Protein AF-A0A1M3LM93-F1 (afdb_monomer)

Foldseek 3Di:
DFDAQPQPRHTPPVQCPPHPDHNPLVVLVVVLVVCVVPPVCVVVNVVSQVVCVVRVNHPDPPPPPPPPDD

Solvent-accessible surface area (backbone atoms only — not comparable to full-atom values): 4502 Å² total; per-residue (Å²): 132,89,59,54,39,93,86,73,65,39,45,69,79,71,31,46,83,82,36,96,56,72,73,53,58,69,56,52,53,53,51,44,61,62,35,70,85,30,79,95,40,48,72,59,34,55,52,50,50,53,52,34,31,76,71,69,75,38,86,60,84,76,73,75,77,72,79,85,74,131

Mean predicted aligned error: 11.25 Å

Sequence (70 aa):
MEHTCRFCGEAYPNHAEHCRVPGDMDRFERIHALLDSRPDKRFLQSNLQRYLVTFGRWPGPQENSATIGA

Structure (mmCIF, N/CA/C/O backbone):
data_AF-A0A1M3LM93-F1
#
_entry.id   AF-A0A1M3LM93-F1
#
loop_
_atom_site.group_PDB
_atom_site.id
_atom_site.type_symbol
_atom_site.label_atom_id
_atom_site.label_alt_id
_atom_site.label_comp_id
_atom_site.label_asym_id
_atom_site.label_entity_id
_atom_site.label_seq_id
_atom_site.pdbx_PDB_ins_code
_atom_site.Cartn_x
_atom_site.Cartn_y
_atom_site.Cartn_z
_atom_site.occupancy
_atom_site.B_iso_or_equiv
_atom_site.auth_seq_id
_atom_site.auth_comp_id
_atom_site.auth_asym_id
_atom_site.auth_atom_id
_atom_site.pdbx_PDB_model_num
ATOM 1 N N . MET A 1 1 ? -4.199 -3.548 -20.425 1.00 45.78 1 MET A N 1
ATOM 2 C CA . MET A 1 1 ? -3.392 -2.340 -20.168 1.00 45.78 1 MET A CA 1
ATOM 3 C C . MET A 1 1 ? -2.136 -2.812 -19.468 1.00 45.78 1 MET A C 1
ATOM 5 O O . MET A 1 1 ? -2.246 -3.358 -18.379 1.00 45.78 1 MET A O 1
ATOM 9 N N . GLU A 1 2 ? -0.985 -2.730 -20.129 1.00 49.91 2 GLU A N 1
ATOM 10 C CA . GLU A 1 2 ? 0.295 -3.091 -19.515 1.00 4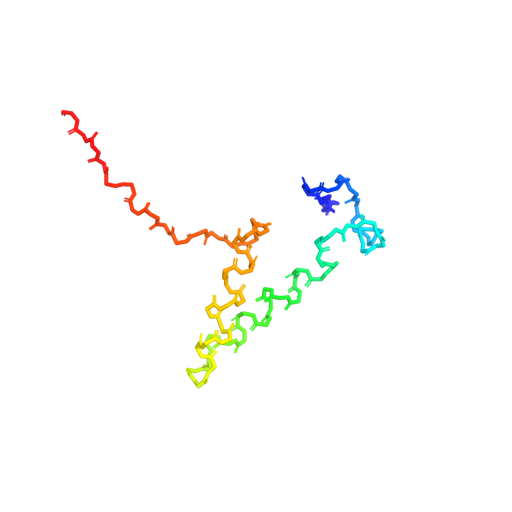9.91 2 GLU A CA 1
ATOM 11 C C . GLU A 1 2 ? 0.627 -2.036 -18.460 1.00 49.91 2 GLU A C 1
ATOM 13 O O . GLU A 1 2 ? 0.858 -0.868 -18.771 1.00 49.91 2 GLU A O 1
ATOM 18 N N . HIS A 1 3 ? 0.549 -2.423 -17.189 1.00 63.16 3 HIS A N 1
ATOM 19 C CA . HIS A 1 3 ? 0.946 -1.555 -16.094 1.00 63.16 3 HIS A CA 1
ATOM 20 C C . HIS A 1 3 ? 2.474 -1.541 -16.061 1.00 63.16 3 HIS A C 1
ATOM 22 O O . HIS A 1 3 ? 3.097 -2.545 -15.733 1.00 63.16 3 HIS A O 1
ATOM 28 N N . THR A 1 4 ? 3.084 -0.421 -16.432 1.00 64.19 4 THR A N 1
ATOM 29 C CA . THR A 1 4 ? 4.515 -0.181 -16.236 1.00 64.19 4 THR A CA 1
ATOM 30 C C . THR A 1 4 ? 4.736 0.525 -14.904 1.00 64.19 4 THR A C 1
ATOM 32 O O . THR A 1 4 ? 3.949 1.378 -14.473 1.00 64.19 4 THR A O 1
ATOM 35 N N . CYS A 1 5 ? 5.790 0.139 -14.192 1.00 65.38 5 CYS A N 1
ATOM 36 C CA . CYS A 1 5 ? 6.143 0.773 -12.936 1.00 65.38 5 CYS A CA 1
ATOM 37 C C . CYS A 1 5 ? 6.706 2.171 -13.189 1.00 65.38 5 CYS A C 1
ATOM 39 O O . CYS A 1 5 ? 7.679 2.347 -13.912 1.00 65.38 5 CYS A O 1
ATOM 41 N N . ARG A 1 6 ? 6.147 3.179 -12.518 1.00 60.50 6 ARG A N 1
ATOM 42 C CA . ARG A 1 6 ? 6.585 4.579 -12.646 1.00 60.50 6 ARG A CA 1
ATOM 43 C C . ARG A 1 6 ? 7.969 4.850 -12.043 1.00 60.50 6 ARG A C 1
ATOM 45 O O . ARG A 1 6 ? 8.520 5.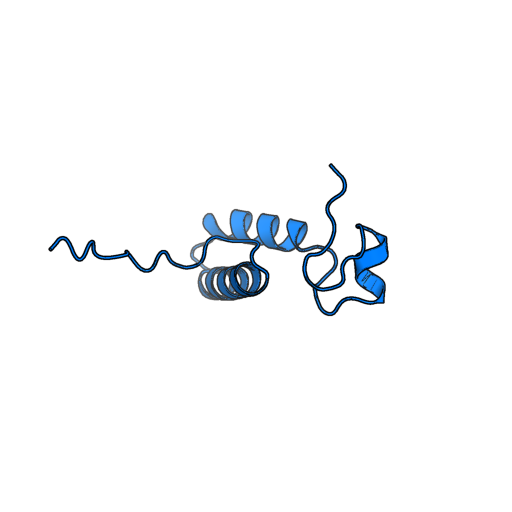919 -12.268 1.00 60.50 6 ARG A O 1
ATOM 52 N N . PHE A 1 7 ? 8.502 3.909 -11.260 1.00 61.69 7 PHE A N 1
ATOM 53 C CA . PHE A 1 7 ? 9.773 4.057 -10.551 1.00 61.69 7 PHE A CA 1
ATOM 54 C C . PHE A 1 7 ? 10.945 3.397 -11.282 1.00 61.69 7 PHE A C 1
ATOM 56 O O . PHE A 1 7 ? 12.032 3.962 -11.285 1.00 61.69 7 PHE A O 1
ATOM 63 N N . CYS A 1 8 ? 10.744 2.235 -11.909 1.00 70.31 8 CYS A N 1
ATOM 64 C CA . CYS A 1 8 ? 11.800 1.549 -12.663 1.00 70.31 8 CYS A CA 1
ATOM 65 C C . CYS A 1 8 ? 11.517 1.413 -14.167 1.00 70.31 8 CYS A C 1
ATOM 67 O O . CYS A 1 8 ? 12.374 0.926 -14.888 1.00 70.31 8 CYS A O 1
ATOM 69 N N . GLY A 1 9 ? 10.338 1.813 -14.652 1.00 67.62 9 GLY A N 1
ATOM 70 C CA . GLY A 1 9 ? 9.950 1.701 -16.063 1.00 67.62 9 GLY A CA 1
ATOM 71 C C . GLY A 1 9 ? 9.556 0.290 -16.520 1.00 67.62 9 GLY A C 1
ATOM 72 O O . GLY A 1 9 ? 8.963 0.157 -17.586 1.00 67.62 9 GLY A O 1
ATOM 73 N N . GLU A 1 10 ? 9.820 -0.743 -15.717 1.00 69.69 10 GLU A N 1
ATOM 74 C CA . GLU A 1 10 ? 9.554 -2.145 -16.063 1.00 69.69 10 GLU A CA 1
ATOM 75 C C . GLU A 1 10 ? 8.060 -2.495 -16.061 1.00 69.69 10 GLU A C 1
ATOM 77 O O . GLU A 1 10 ? 7.284 -2.014 -15.225 1.00 69.69 10 GLU A O 1
ATOM 82 N N . ALA A 1 11 ? 7.662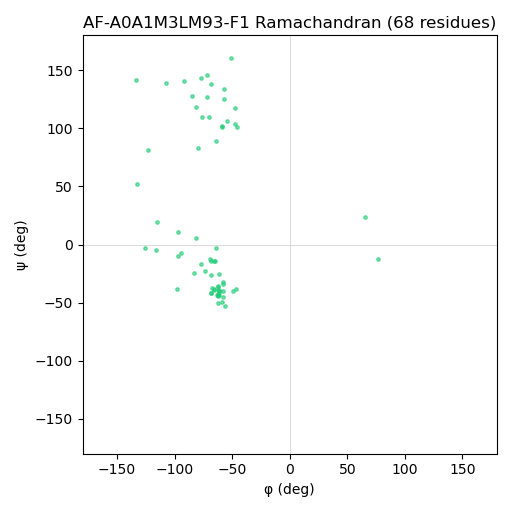 -3.387 -16.969 1.00 63.84 11 ALA A N 1
ATOM 83 C CA . ALA A 1 11 ? 6.328 -3.978 -16.986 1.00 63.84 11 ALA A CA 1
ATOM 84 C C . ALA A 1 11 ? 6.199 -5.076 -15.914 1.00 63.84 11 ALA A C 1
ATOM 86 O O . ALA A 1 11 ? 7.128 -5.846 -15.654 1.00 63.84 11 ALA A O 1
ATOM 87 N N . TYR A 1 12 ? 5.024 -5.185 -15.292 1.00 55.97 12 TYR A N 1
ATOM 88 C CA . TYR A 1 12 ? 4.707 -6.364 -14.480 1.00 55.97 12 TYR A CA 1
ATOM 89 C C . TYR A 1 12 ? 4.566 -7.591 -15.405 1.00 55.97 12 TYR A C 1
ATOM 91 O O . TYR A 1 12 ? 3.947 -7.456 -16.463 1.00 55.97 12 TYR A O 1
ATOM 99 N N . PRO A 1 13 ? 5.094 -8.783 -15.048 1.00 58.31 13 PRO A N 1
ATOM 100 C CA . PRO A 1 13 ? 5.582 -9.196 -13.723 1.00 58.31 13 PRO A CA 1
ATOM 101 C C . PRO A 1 13 ? 7.096 -9.027 -13.464 1.00 58.31 13 PRO A C 1
ATOM 103 O O . PRO A 1 13 ? 7.514 -9.185 -12.318 1.00 58.31 13 PRO A O 1
ATOM 106 N N . ASN A 1 14 ? 7.907 -8.668 -14.466 1.00 60.16 14 ASN A N 1
ATOM 107 C CA . ASN A 1 14 ? 9.379 -8.566 -14.347 1.00 60.16 14 ASN A CA 1
ATOM 108 C C . ASN A 1 14 ? 9.850 -7.464 -13.373 1.00 60.16 14 ASN A C 1
ATOM 110 O O . ASN A 1 14 ? 10.989 -7.444 -12.917 1.00 60.16 14 ASN A O 1
ATOM 114 N N . HIS A 1 15 ? 8.938 -6.568 -13.001 1.00 63.53 15 HIS A N 1
ATOM 115 C CA . HIS A 1 15 ? 9.104 -5.514 -12.007 1.00 63.53 15 HIS A CA 1
ATOM 116 C C . HIS A 1 15 ? 9.760 -5.944 -10.670 1.00 63.53 15 HIS A C 1
ATOM 118 O O . HIS A 1 15 ? 10.531 -5.170 -10.103 1.00 63.53 15 HIS A O 1
ATOM 124 N N . ALA A 1 16 ? 9.467 -7.136 -10.136 1.00 58.12 16 ALA A N 1
ATOM 125 C CA . ALA A 1 16 ? 9.825 -7.496 -8.756 1.00 58.12 16 ALA A CA 1
ATOM 126 C C . ALA A 1 16 ? 11.323 -7.778 -8.516 1.00 58.12 16 ALA A C 1
ATOM 128 O O . ALA A 1 16 ? 11.778 -7.663 -7.380 1.00 58.12 16 ALA A O 1
ATOM 129 N N . GLU A 1 17 ? 12.090 -8.138 -9.549 1.00 61.69 17 GLU A N 1
ATOM 130 C CA . GLU A 1 17 ? 13.495 -8.559 -9.394 1.00 61.69 17 GLU A CA 1
ATOM 131 C C . GLU A 1 17 ? 14.476 -7.379 -9.324 1.00 61.69 17 GLU A C 1
ATOM 133 O O . GLU A 1 17 ? 15.549 -7.490 -8.731 1.00 61.69 17 GLU A O 1
ATOM 138 N N . HIS A 1 18 ? 14.096 -6.226 -9.883 1.00 61.38 18 HIS A N 1
ATOM 139 C CA . HIS A 1 18 ? 14.983 -5.066 -10.026 1.00 61.38 18 HIS A CA 1
ATOM 140 C C . HIS A 1 18 ? 14.425 -3.770 -9.424 1.00 61.38 18 HIS A C 1
ATOM 142 O O . HIS A 1 18 ? 15.109 -2.745 -9.426 1.00 61.38 18 HIS A O 1
ATOM 148 N N . CYS A 1 19 ? 13.201 -3.786 -8.886 1.00 65.19 19 CYS A N 1
ATOM 149 C CA . CYS A 1 19 ? 12.559 -2.593 -8.351 1.00 65.19 19 CYS A CA 1
ATOM 150 C C . CYS A 1 19 ? 12.481 -2.595 -6.822 1.00 65.19 19 CYS A C 1
ATOM 152 O O . CYS A 1 19 ? 12.120 -3.579 -6.184 1.00 65.19 19 CYS A O 1
ATOM 154 N N . ARG A 1 20 ? 12.741 -1.428 -6.222 1.00 61.56 20 ARG A N 1
ATOM 155 C CA . ARG A 1 20 ? 12.560 -1.182 -4.780 1.00 61.56 20 ARG A CA 1
ATOM 156 C C . ARG A 1 20 ? 11.080 -1.176 -4.361 1.00 61.56 20 ARG A C 1
ATOM 158 O O . ARG A 1 20 ? 10.780 -1.204 -3.169 1.00 61.56 20 ARG A O 1
ATOM 165 N N . VAL A 1 21 ? 10.165 -1.094 -5.327 1.00 61.09 21 VAL A N 1
ATOM 166 C CA . VAL A 1 21 ? 8.719 -1.133 -5.102 1.00 61.09 21 VAL A CA 1
ATOM 167 C C . VAL A 1 21 ? 8.276 -2.596 -5.044 1.00 61.09 21 VAL A C 1
ATOM 169 O O . VAL A 1 21 ? 8.576 -3.347 -5.971 1.00 61.09 21 VAL A O 1
ATOM 172 N N . PRO A 1 22 ? 7.548 -3.027 -4.002 1.00 64.38 22 PRO A N 1
ATOM 173 C CA . PRO A 1 22 ? 7.068 -4.400 -3.914 1.00 64.38 22 PRO A CA 1
ATOM 174 C C . PRO A 1 22 ? 6.223 -4.771 -5.129 1.00 64.38 22 PRO A C 1
ATOM 176 O O . PRO A 1 22 ? 5.327 -4.027 -5.521 1.00 64.38 22 PRO A O 1
ATOM 179 N N . GLY A 1 23 ? 6.479 -5.946 -5.702 1.00 65.25 23 GLY A N 1
ATOM 180 C CA . GLY A 1 23 ? 5.801 -6.421 -6.910 1.00 65.25 23 GLY A CA 1
ATOM 181 C C . GLY A 1 23 ? 4.296 -6.672 -6.782 1.00 65.25 23 GLY A C 1
ATOM 182 O O . GLY A 1 23 ? 3.670 -7.012 -7.774 1.00 65.25 23 GLY A O 1
ATOM 183 N N . ASP A 1 24 ? 3.704 -6.510 -5.599 1.00 70.88 24 ASP A N 1
ATOM 184 C CA . ASP A 1 24 ? 2.296 -6.828 -5.342 1.00 70.88 24 ASP A CA 1
ATOM 185 C C . ASP A 1 24 ? 1.598 -5.684 -4.590 1.00 70.88 24 ASP A C 1
ATOM 187 O O . ASP A 1 24 ? 0.988 -5.853 -3.531 1.00 70.88 24 ASP A O 1
ATOM 191 N N . MET A 1 25 ? 1.724 -4.468 -5.129 1.00 75.56 25 MET A N 1
ATOM 192 C CA . MET A 1 25 ? 1.003 -3.298 -4.614 1.00 75.56 25 MET A CA 1
ATOM 193 C C . MET A 1 25 ? -0.521 -3.513 -4.640 1.00 75.56 25 MET A C 1
ATOM 195 O O . MET A 1 25 ? -1.210 -3.071 -3.722 1.00 75.56 25 MET A O 1
ATOM 199 N N . ASP A 1 26 ? -1.037 -4.277 -5.610 1.00 76.00 26 ASP A N 1
ATOM 200 C CA . ASP A 1 26 ? -2.449 -4.677 -5.685 1.00 76.00 26 ASP A CA 1
ATOM 20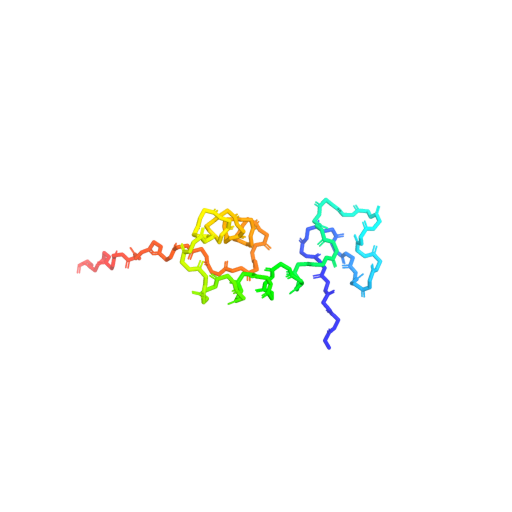1 C C . ASP A 1 26 ? -2.878 -5.539 -4.483 1.00 76.00 26 ASP A C 1
ATOM 203 O O . ASP A 1 26 ? -4.003 -5.440 -3.984 1.00 76.00 26 ASP A O 1
ATOM 207 N N . ARG A 1 27 ? -1.998 -6.400 -3.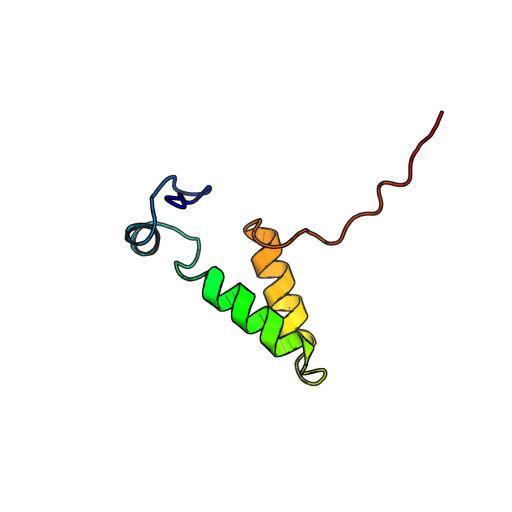955 1.00 80.81 27 ARG A N 1
ATOM 208 C CA . ARG A 1 27 ? -2.255 -7.102 -2.690 1.00 80.81 27 ARG A CA 1
ATOM 209 C C . ARG A 1 27 ? -2.308 -6.144 -1.508 1.00 80.81 27 ARG A C 1
ATOM 211 O O . ARG A 1 27 ? -3.159 -6.336 -0.643 1.00 80.81 27 ARG A O 1
ATOM 218 N N . PHE A 1 28 ? -1.464 -5.119 -1.459 1.00 85.44 28 PHE A N 1
ATOM 219 C CA . PHE A 1 28 ? -1.528 -4.126 -0.385 1.00 85.44 28 PHE A CA 1
ATOM 220 C C . PHE A 1 28 ? -2.799 -3.276 -0.434 1.00 85.44 28 PHE A C 1
ATOM 222 O O . PHE A 1 28 ? -3.392 -3.041 0.616 1.00 85.44 28 PHE A O 1
ATOM 229 N N . GLU A 1 29 ? -3.288 -2.904 -1.615 1.00 83.62 29 GLU A N 1
ATOM 230 C CA . GLU A 1 29 ? -4.590 -2.236 -1.762 1.00 83.62 29 GLU A CA 1
ATOM 231 C C . GLU A 1 29 ? -5.745 -3.122 -1.282 1.00 83.62 29 GLU A C 1
ATOM 233 O O . GLU A 1 29 ? -6.597 -2.679 -0.509 1.00 83.62 29 GLU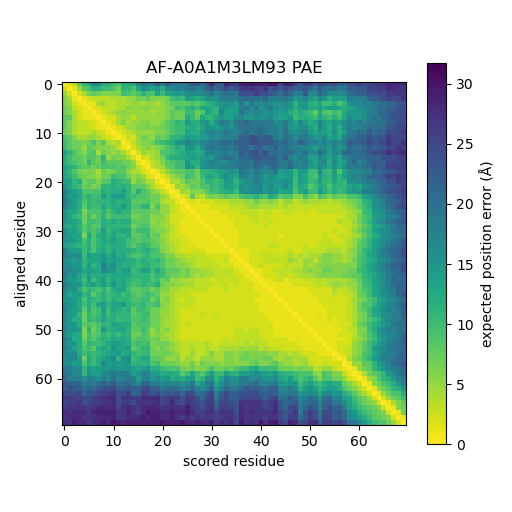 A O 1
ATOM 238 N N . ARG A 1 30 ? -5.738 -4.408 -1.660 1.00 84.81 30 ARG A N 1
ATOM 239 C CA . ARG A 1 30 ? -6.740 -5.380 -1.195 1.00 84.81 30 ARG A CA 1
ATOM 240 C C . ARG A 1 30 ? -6.702 -5.569 0.319 1.00 84.81 30 ARG A C 1
ATOM 242 O O . ARG A 1 30 ? -7.752 -5.591 0.953 1.00 84.81 30 ARG A O 1
ATOM 249 N N . ILE A 1 31 ? -5.512 -5.677 0.914 1.00 88.62 31 ILE A N 1
ATOM 250 C CA . ILE A 1 31 ? -5.369 -5.768 2.373 1.00 88.62 31 ILE A CA 1
ATOM 251 C C . ILE A 1 31 ? -5.882 -4.485 3.030 1.00 88.62 31 ILE A C 1
ATOM 253 O O . ILE A 1 31 ? -6.617 -4.574 4.006 1.00 88.62 31 ILE A O 1
ATOM 257 N N . HIS A 1 32 ? -5.562 -3.308 2.491 1.00 89.88 32 HIS A N 1
ATOM 258 C CA . HIS A 1 32 ? -6.063 -2.039 3.017 1.00 89.88 32 HIS A CA 1
ATOM 259 C C . HIS A 1 32 ? -7.599 -1.986 3.022 1.00 89.88 32 HIS A C 1
ATOM 261 O O . HIS A 1 32 ? -8.185 -1.643 4.046 1.00 89.88 32 HIS A O 1
ATOM 267 N N . ALA A 1 33 ? -8.250 -2.411 1.935 1.00 87.62 33 ALA A N 1
ATOM 268 C CA . ALA A 1 33 ? -9.709 -2.501 1.864 1.00 87.62 33 ALA A CA 1
ATOM 269 C C . ALA A 1 33 ? -10.297 -3.482 2.899 1.00 87.62 33 ALA A C 1
ATOM 271 O O . ALA A 1 33 ? -11.301 -3.181 3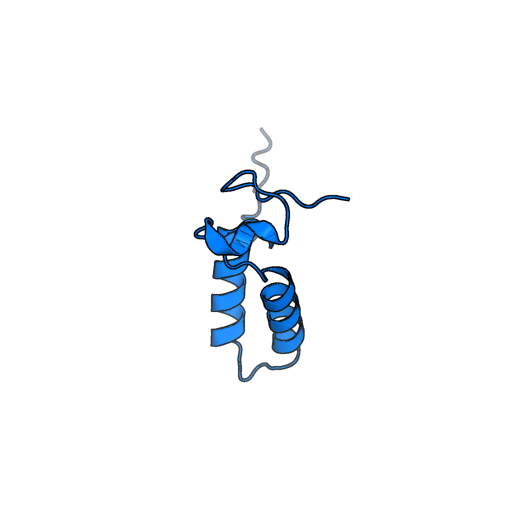.535 1.00 87.62 33 ALA A O 1
ATOM 272 N N . LEU A 1 34 ? -9.649 -4.629 3.130 1.00 90.00 34 LEU A N 1
ATOM 273 C CA . LEU A 1 34 ? -10.068 -5.593 4.160 1.00 90.00 34 LEU A CA 1
ATOM 274 C C . LEU A 1 34 ? -9.884 -5.068 5.591 1.00 90.00 34 LEU A C 1
ATOM 276 O O . LEU A 1 34 ? -10.565 -5.523 6.511 1.00 90.00 34 LEU A O 1
ATOM 280 N N . LEU A 1 35 ? -8.948 -4.142 5.803 1.00 90.44 35 LEU A N 1
ATOM 281 C CA . LEU A 1 35 ? -8.722 -3.528 7.110 1.00 90.44 35 LEU A CA 1
ATOM 282 C C . LEU A 1 35 ? -9.777 -2.471 7.454 1.00 90.44 35 LEU A C 1
ATOM 284 O O . LEU A 1 35 ? -9.928 -2.160 8.633 1.00 90.44 35 LEU A O 1
ATOM 288 N N . ASP A 1 36 ? -10.539 -1.976 6.477 1.00 86.31 36 ASP A N 1
ATOM 289 C CA . ASP A 1 36 ? -11.596 -0.984 6.701 1.00 86.31 36 ASP A CA 1
ATOM 290 C C . ASP A 1 36 ? -12.710 -1.517 7.617 1.00 86.31 36 ASP A C 1
ATOM 292 O O . ASP A 1 36 ? -13.176 -0.832 8.527 1.00 86.31 36 ASP A O 1
ATOM 296 N N . SER A 1 37 ? -13.042 -2.806 7.489 1.00 89.31 37 SER A N 1
ATOM 297 C CA . SER A 1 37 ? -14.000 -3.484 8.368 1.00 89.31 37 SER A CA 1
ATOM 298 C C . SER A 1 37 ? -13.401 -3.937 9.709 1.00 89.31 37 SER A C 1
ATOM 300 O O . SER A 1 37 ? -14.064 -4.647 10.467 1.00 89.31 37 SER A O 1
ATOM 302 N N . ARG A 1 38 ? -12.140 -3.590 10.011 1.00 90.31 38 ARG A N 1
ATOM 303 C CA . ARG A 1 38 ? -11.406 -4.032 11.209 1.00 90.31 38 ARG A CA 1
ATOM 304 C C . ARG A 1 38 ? -10.906 -2.846 12.037 1.00 90.31 38 ARG A C 1
ATOM 306 O O . ARG A 1 38 ? -9.719 -2.506 11.985 1.00 90.31 38 ARG A O 1
ATOM 313 N N . PRO A 1 39 ? -11.767 -2.241 12.878 1.00 86.62 39 PRO A N 1
ATOM 314 C CA . PRO A 1 39 ? -11.378 -1.099 13.707 1.00 86.62 39 PRO A CA 1
ATOM 315 C C . PRO A 1 39 ? -10.250 -1.439 14.696 1.00 86.62 39 PRO A C 1
ATOM 317 O O . PRO A 1 39 ? -9.460 -0.564 15.052 1.00 86.62 39 PRO A O 1
ATOM 320 N N . AS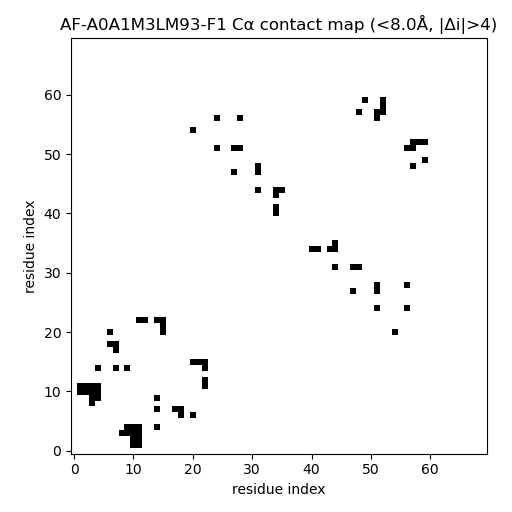P A 1 40 ? -10.106 -2.715 15.075 1.00 93.12 40 ASP A N 1
ATOM 321 C CA . ASP A 1 40 ? -9.014 -3.230 15.911 1.00 93.12 40 ASP A CA 1
ATOM 322 C C . ASP A 1 40 ? -7.633 -3.157 15.235 1.00 93.12 40 ASP A C 1
ATOM 324 O O . ASP A 1 40 ? -6.604 -3.299 15.896 1.00 93.12 40 ASP A O 1
ATOM 328 N N . LYS A 1 41 ? -7.591 -2.927 13.917 1.00 91.88 41 LYS A N 1
ATOM 329 C CA . LYS A 1 41 ? -6.370 -2.877 13.105 1.00 91.88 41 LYS A CA 1
ATOM 330 C C . LYS A 1 41 ? -6.091 -1.499 12.506 1.00 91.88 41 LYS A C 1
ATOM 332 O O . LYS A 1 41 ? -5.265 -1.397 11.600 1.00 91.88 41 LYS A O 1
ATOM 337 N N . ARG A 1 42 ? -6.681 -0.427 13.050 1.00 88.56 42 ARG A N 1
ATOM 338 C CA . ARG A 1 42 ? -6.458 0.962 12.592 1.00 88.56 42 ARG A CA 1
ATOM 339 C C . ARG A 1 42 ? -4.985 1.344 12.434 1.00 88.56 42 ARG A C 1
ATOM 341 O O . ARG A 1 42 ? -4.624 2.004 11.470 1.00 88.56 42 ARG A O 1
ATOM 348 N N . PHE A 1 43 ? -4.114 0.905 13.343 1.00 90.81 43 PHE A N 1
ATOM 349 C CA . PHE A 1 43 ? -2.675 1.172 13.227 1.00 90.81 43 PHE A CA 1
ATOM 350 C C . PHE A 1 43 ? -2.064 0.567 11.952 1.00 90.81 43 PHE A C 1
ATOM 352 O O . PHE A 1 43 ? -1.275 1.217 11.265 1.00 90.81 43 PHE A O 1
ATOM 359 N N . LEU A 1 44 ? -2.436 -0.672 11.621 1.00 90.75 44 LEU A N 1
ATOM 360 C CA . LEU A 1 44 ? -1.973 -1.343 10.409 1.00 90.75 44 LEU A CA 1
ATOM 361 C C . LEU A 1 44 ? -2.566 -0.678 9.163 1.00 90.75 44 LEU A C 1
ATOM 363 O O . LEU A 1 44 ? -1.835 -0.438 8.207 1.00 90.75 44 LEU A O 1
ATOM 367 N N . GLN A 1 45 ? -3.855 -0.328 9.209 1.00 90.62 45 GLN A N 1
ATOM 368 C CA . GLN A 1 45 ? -4.546 0.388 8.136 1.00 90.62 45 GLN A CA 1
ATOM 369 C C . GLN A 1 45 ? -3.830 1.705 7.803 1.00 90.62 45 GLN A C 1
ATOM 371 O O . GLN A 1 45 ? -3.418 1.896 6.664 1.00 90.62 45 GLN A O 1
ATOM 376 N N . SER A 1 46 ? -3.580 2.562 8.798 1.00 89.31 46 SER A N 1
ATOM 377 C CA . SER A 1 46 ? -2.918 3.859 8.601 1.00 89.31 46 SER A CA 1
ATOM 378 C C . SER A 1 46 ? -1.491 3.733 8.062 1.00 89.31 46 SER A C 1
ATOM 380 O O . SER A 1 46 ? -1.072 4.528 7.221 1.00 89.31 46 SER A O 1
ATOM 382 N N . ASN A 1 47 ? -0.721 2.745 8.528 1.00 89.62 47 ASN A N 1
ATOM 383 C CA . ASN A 1 47 ? 0.629 2.515 8.009 1.00 89.62 47 ASN A CA 1
ATOM 384 C C . ASN A 1 47 ? 0.605 2.017 6.564 1.00 89.62 47 ASN A C 1
ATOM 386 O O . ASN A 1 47 ? 1.386 2.493 5.741 1.00 89.62 47 ASN A O 1
ATOM 390 N N . LEU A 1 48 ? -0.314 1.107 6.242 1.00 88.81 48 LEU A N 1
ATOM 391 C CA . LEU A 1 48 ? -0.483 0.608 4.885 1.00 88.81 48 LEU A CA 1
ATOM 392 C C . LEU A 1 48 ? -0.964 1.718 3.946 1.00 88.81 48 LEU A C 1
ATOM 394 O O . LEU A 1 48 ? -0.444 1.843 2.844 1.00 88.81 48 LEU A O 1
ATOM 398 N N . GLN A 1 49 ? -1.862 2.590 4.406 1.00 88.56 49 GLN A N 1
ATOM 399 C CA . GLN A 1 49 ? -2.284 3.773 3.662 1.00 88.56 49 GLN A CA 1
ATOM 400 C C . GLN A 1 49 ? -1.096 4.694 3.351 1.00 88.56 49 GLN A C 1
ATOM 402 O O . GLN A 1 49 ? -0.896 5.059 2.197 1.00 88.56 49 GLN A O 1
ATOM 407 N N . ARG A 1 50 ? -0.258 5.033 4.34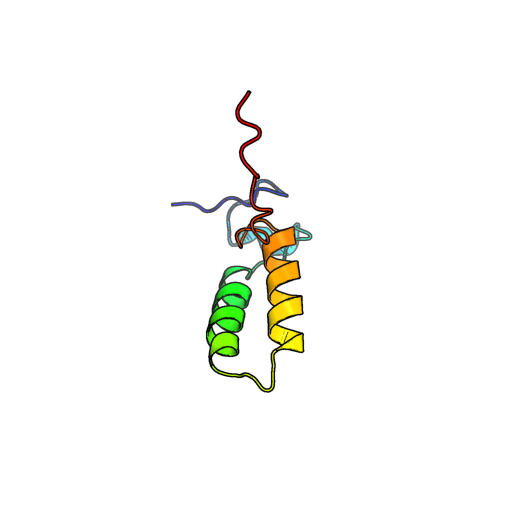4 1.00 86.19 50 ARG A N 1
ATOM 408 C CA . ARG A 1 50 ? 0.961 5.843 4.123 1.00 86.19 50 ARG A CA 1
ATOM 409 C C . ARG A 1 50 ? 1.906 5.193 3.116 1.00 86.19 50 ARG A C 1
ATOM 411 O O . ARG A 1 50 ? 2.476 5.883 2.271 1.00 86.19 50 ARG A O 1
ATOM 418 N N . TYR A 1 51 ? 2.054 3.875 3.195 1.00 85.00 51 TYR A N 1
ATOM 419 C CA . TYR A 1 51 ? 2.857 3.108 2.252 1.00 85.00 51 TYR A CA 1
ATOM 420 C C . TYR A 1 51 ? 2.296 3.223 0.827 1.00 85.00 51 TYR A C 1
ATOM 422 O O . TYR A 1 51 ? 3.016 3.614 -0.086 1.00 85.00 51 TYR A O 1
ATOM 430 N N . LEU A 1 52 ? 0.993 2.999 0.638 1.00 83.94 52 LEU A N 1
ATOM 431 C CA . LEU A 1 52 ? 0.320 3.130 -0.658 1.00 83.94 52 LEU A CA 1
ATOM 432 C C . LEU A 1 52 ? 0.414 4.555 -1.235 1.00 83.94 52 LEU A C 1
ATOM 434 O O . LEU A 1 52 ? 0.663 4.710 -2.432 1.00 83.94 52 LEU A O 1
ATOM 438 N N . VAL A 1 53 ? 0.275 5.589 -0.396 1.00 83.00 53 VAL A N 1
ATOM 439 C CA . VAL A 1 53 ? 0.461 7.001 -0.786 1.00 83.00 53 VAL A CA 1
ATOM 440 C C . VAL A 1 53 ? 1.896 7.262 -1.250 1.00 83.00 53 VAL A C 1
ATOM 442 O O . VAL A 1 53 ? 2.091 7.896 -2.283 1.00 83.00 53 VAL A O 1
ATOM 445 N N . THR A 1 54 ? 2.898 6.723 -0.546 1.00 79.50 54 THR A N 1
ATOM 446 C CA . THR A 1 54 ? 4.325 6.880 -0.901 1.00 79.50 54 THR A CA 1
ATOM 447 C C . THR A 1 54 ? 4.623 6.373 -2.314 1.00 79.50 54 THR A C 1
ATOM 449 O O . THR A 1 54 ? 5.437 6.955 -3.026 1.00 79.50 54 THR A O 1
ATOM 452 N N . PHE A 1 55 ? 3.926 5.321 -2.747 1.00 75.75 55 PHE A N 1
ATOM 453 C CA . PHE A 1 55 ? 4.066 4.753 -4.090 1.00 75.75 55 PHE A CA 1
ATOM 454 C C . PHE A 1 55 ? 3.006 5.251 -5.088 1.00 75.75 55 PHE A C 1
ATOM 456 O O . PHE A 1 55 ? 2.893 4.704 -6.184 1.00 75.75 55 PHE A O 1
ATOM 463 N N . GLY A 1 56 ? 2.227 6.281 -4.735 1.00 75.00 56 GLY A N 1
ATOM 464 C CA . GLY A 1 56 ? 1.234 6.903 -5.616 1.00 75.00 56 GLY A CA 1
ATOM 465 C C . GLY A 1 56 ? 0.060 5.994 -5.999 1.00 75.00 56 GLY A C 1
ATOM 466 O O . GLY A 1 56 ? -0.554 6.197 -7.047 1.00 75.00 56 GLY A O 1
ATOM 467 N N . ARG A 1 57 ? -0.229 4.976 -5.180 1.00 75.50 57 ARG A N 1
ATOM 468 C CA . ARG A 1 57 ? -1.314 3.995 -5.376 1.00 75.50 57 ARG A CA 1
ATOM 469 C C . ARG A 1 57 ? -2.586 4.344 -4.599 1.00 75.50 57 ARG A C 1
ATOM 471 O O . ARG A 1 57 ? -3.628 3.745 -4.825 1.00 75.50 57 ARG A O 1
ATOM 478 N N . TRP A 1 58 ? -2.515 5.328 -3.708 1.00 75.62 58 TRP A N 1
ATOM 479 C CA . TRP A 1 58 ? -3.666 5.867 -2.988 1.00 75.62 58 TRP A CA 1
ATOM 480 C C . TRP A 1 58 ? -3.619 7.396 -3.035 1.00 75.62 58 TRP A C 1
ATOM 482 O O . TRP A 1 58 ? -2.518 7.951 -2.944 1.00 75.62 58 TRP A O 1
ATOM 492 N N . PRO A 1 59 ? -4.763 8.094 -3.177 1.00 69.81 59 PRO A N 1
ATOM 493 C CA . PRO A 1 59 ? -4.781 9.542 -3.044 1.00 69.81 59 PRO A CA 1
ATOM 494 C C . PRO A 1 59 ? -4.237 9.897 -1.660 1.00 69.81 59 PRO A C 1
ATOM 496 O O . PRO A 1 59 ? -4.713 9.378 -0.647 1.00 69.81 59 PRO A O 1
ATOM 499 N N . GLY A 1 60 ? -3.209 10.748 -1.610 1.00 63.50 60 GLY A N 1
ATOM 500 C CA . GLY A 1 60 ? -2.737 11.306 -0.345 1.00 63.50 60 GLY A CA 1
ATOM 501 C C . GLY A 1 60 ? -3.906 11.898 0.448 1.00 63.50 60 GLY A C 1
ATOM 502 O O . GLY A 1 60 ? -4.959 12.167 -0.143 1.00 63.50 60 GLY A O 1
ATOM 503 N N . PRO A 1 61 ? -3.768 12.091 1.774 1.00 59.59 61 PRO A N 1
ATOM 504 C CA . PRO A 1 61 ? -4.736 12.910 2.492 1.00 59.59 61 PRO A CA 1
ATOM 505 C C . PRO A 1 61 ? -4.911 14.187 1.672 1.00 59.59 61 PRO A C 1
ATOM 507 O O . PRO A 1 61 ? -3.919 14.856 1.390 1.00 59.59 61 PRO A O 1
ATOM 510 N N . GLN A 1 62 ? -6.130 14.430 1.177 1.00 50.91 62 GLN A N 1
ATOM 511 C CA . GLN A 1 62 ? -6.427 15.655 0.455 1.00 50.91 62 GLN A CA 1
ATOM 512 C C . GLN A 1 62 ? -6.110 16.770 1.440 1.00 50.91 62 GLN A C 1
ATOM 514 O O . GLN A 1 62 ? -6.872 17.018 2.375 1.00 50.91 62 GLN A O 1
ATOM 519 N N . GLU A 1 63 ? -4.950 17.397 1.281 1.00 47.03 63 GLU A N 1
ATOM 520 C CA . GLU A 1 63 ? -4.760 18.737 1.783 1.00 47.03 63 GLU A CA 1
ATOM 521 C C . GLU A 1 63 ? -5.836 19.520 1.054 1.00 47.03 63 GLU A C 1
ATOM 523 O O . GLU A 1 63 ? -5.752 19.717 -0.160 1.00 47.03 63 GLU A O 1
ATOM 528 N N . ASN A 1 64 ? -6.932 19.806 1.762 1.00 44.56 64 ASN A N 1
ATOM 529 C CA . ASN A 1 64 ? -7.964 20.702 1.287 1.00 44.56 64 ASN A CA 1
ATOM 530 C C . ASN A 1 64 ? -7.218 21.930 0.779 1.00 44.56 64 ASN A C 1
ATOM 532 O O . ASN A 1 64 ? -6.703 22.713 1.577 1.00 44.56 64 ASN A O 1
ATOM 536 N N . SER A 1 65 ? -7.107 22.053 -0.544 1.00 45.97 65 SER A N 1
ATOM 537 C CA . SER A 1 65 ? -6.707 23.289 -1.186 1.00 45.97 65 SER A CA 1
ATOM 538 C C . SER A 1 65 ? -7.819 24.256 -0.834 1.00 45.97 65 SER A C 1
ATOM 540 O O . SER A 1 65 ? -8.848 24.311 -1.501 1.00 45.97 65 SER A O 1
ATOM 542 N N . ALA A 1 66 ? -7.653 24.931 0.303 1.00 48.81 66 ALA A N 1
ATOM 543 C CA . ALA A 1 66 ? -8.404 26.112 0.638 1.00 48.81 66 ALA A CA 1
ATOM 544 C C . ALA A 1 66 ? -8.200 27.051 -0.545 1.00 48.81 66 ALA A C 1
ATOM 546 O O . ALA A 1 66 ? -7.101 27.550 -0.780 1.00 48.81 66 ALA A O 1
ATOM 547 N N . THR A 1 67 ? -9.254 27.186 -1.340 1.00 51.16 67 THR A N 1
ATOM 548 C CA . THR A 1 67 ? -9.401 28.173 -2.392 1.00 51.16 67 THR A CA 1
ATOM 549 C C . THR A 1 67 ? -8.968 29.527 -1.840 1.00 51.16 67 THR A C 1
ATOM 551 O O . THR A 1 67 ? -9.720 30.170 -1.111 1.00 51.16 67 THR A O 1
ATOM 554 N N . ILE A 1 68 ? -7.754 29.965 -2.172 1.00 53.59 68 ILE A N 1
ATOM 555 C CA . ILE A 1 68 ? -7.381 31.372 -2.062 1.00 53.59 68 ILE A CA 1
ATOM 556 C C . ILE A 1 68 ? -7.987 32.031 -3.301 1.00 53.59 68 ILE A C 1
ATOM 558 O O . ILE A 1 68 ? -7.364 32.118 -4.356 1.00 53.59 68 ILE A O 1
ATOM 562 N N . GLY A 1 69 ? -9.274 32.359 -3.194 1.00 50.97 69 GLY A N 1
ATOM 563 C CA . GLY A 1 69 ? -9.977 33.212 -4.141 1.00 50.97 69 GLY A CA 1
ATOM 564 C C . GLY A 1 69 ? -9.676 34.663 -3.790 1.00 50.97 69 GLY A C 1
ATOM 565 O O . GLY A 1 69 ? -9.939 35.077 -2.662 1.00 50.97 69 GLY A O 1
ATOM 566 N N . ALA A 1 70 ? -9.053 35.341 -4.750 1.00 42.78 70 ALA A N 1
ATOM 567 C CA . ALA A 1 70 ? -8.633 36.738 -4.752 1.00 42.78 70 ALA A CA 1
ATOM 568 C C . ALA A 1 70 ? -9.789 37.746 -4.672 1.00 42.78 70 ALA A C 1
ATOM 570 O O . ALA A 1 70 ? -10.930 37.374 -5.032 1.00 42.78 70 ALA A O 1
#

Nearest PDB structures (foldseek):
  7qij-assembly2_QB  TM=7.901E-01  e=8.788E+00  Yersinia enterocolitica

Secondary structure (DSSP, 8-state):
---B-TTT-PBTTTHHHH-SS-TTHHHHHHHHHHHHT-GGGHHHHHHHHHHHHHTTSSPPP---------

pLDDT: mean 71.79, std 14.97, range [42.78, 93.12]

Radius of gyration: 15.38 Å; Cα contacts (8 Å, |Δi|>4): 46; chains: 1; bounding box: 29×46×36 Å